Protein AF-A0A2J8A8Z9-F1 (afdb_monomer_lite)

Structure (mmCIF, N/CA/C/O backbone):
data_AF-A0A2J8A8Z9-F1
#
_entry.id   AF-A0A2J8A8Z9-F1
#
loop_
_atom_site.group_PDB
_atom_site.id
_atom_site.type_symbol
_atom_site.label_atom_id
_atom_site.label_alt_id
_atom_site.label_comp_id
_atom_site.label_asym_id
_atom_site.label_entity_id
_atom_site.label_seq_id
_atom_site.pdbx_PDB_ins_code
_atom_site.Cartn_x
_atom_site.Cartn_y
_atom_site.Cartn_z
_atom_site.occupancy
_atom_site.B_iso_or_equiv
_atom_site.auth_seq_id
_atom_site.auth_comp_id
_atom_site.auth_asym_id
_atom_site.auth_atom_id
_atom_site.pdbx_PDB_model_num
ATOM 1 N N . MET A 1 1 ? -10.771 -29.702 18.989 1.00 37.78 1 MET A N 1
ATOM 2 C CA . MET A 1 1 ? -9.762 -28.706 18.575 1.00 37.78 1 MET A CA 1
ATOM 3 C C . MET A 1 1 ? -10.521 -27.562 17.938 1.00 37.78 1 MET A C 1
ATOM 5 O O . MET A 1 1 ? -10.962 -27.708 16.809 1.00 37.78 1 MET A O 1
ATOM 9 N N . ALA A 1 2 ? -10.818 -26.519 18.713 1.00 40.19 2 ALA A N 1
ATOM 10 C CA . ALA A 1 2 ? -11.473 -25.329 18.187 1.00 40.19 2 ALA A CA 1
ATOM 11 C C . ALA A 1 2 ? -10.400 -24.488 17.495 1.00 40.19 2 ALA A C 1
ATOM 13 O O . ALA A 1 2 ? -9.443 -24.059 18.137 1.00 40.19 2 ALA A O 1
ATOM 14 N N . ASP A 1 3 ? -10.545 -24.353 16.185 1.00 39.22 3 ASP A N 1
ATOM 15 C CA . ASP A 1 3 ? -9.782 -23.442 15.347 1.00 39.22 3 ASP A CA 1
ATOM 16 C C . ASP A 1 3 ? -10.099 -22.023 15.845 1.00 39.22 3 ASP A C 1
ATOM 18 O O . ASP A 1 3 ? -11.205 -21.519 15.643 1.00 39.22 3 ASP A O 1
ATOM 22 N N . GLN A 1 4 ? -9.192 -21.419 16.620 1.00 40.88 4 GLN A N 1
ATOM 23 C CA . GLN A 1 4 ? -9.280 -19.996 16.940 1.00 40.88 4 GLN A CA 1
ATOM 24 C C . GLN A 1 4 ? -8.973 -19.256 15.642 1.00 40.88 4 GLN A C 1
ATOM 26 O O . GLN A 1 4 ? -7.823 -18.922 15.364 1.00 40.88 4 GLN A O 1
ATOM 31 N N . ALA A 1 5 ? -10.000 -19.059 14.814 1.00 42.16 5 ALA A N 1
ATOM 32 C CA . ALA A 1 5 ? -9.932 -18.132 13.703 1.00 42.16 5 ALA A CA 1
ATOM 33 C C . ALA A 1 5 ? -9.550 -16.776 14.301 1.00 42.16 5 ALA A C 1
ATOM 35 O O . ALA A 1 5 ? -10.343 -16.166 15.015 1.00 42.16 5 ALA A O 1
ATOM 36 N N . ALA A 1 6 ? -8.297 -16.370 14.098 1.00 48.97 6 ALA A N 1
ATOM 37 C CA . ALA A 1 6 ? -7.816 -15.068 14.515 1.00 48.97 6 ALA A CA 1
ATOM 38 C C . ALA A 1 6 ? -8.782 -14.021 13.949 1.00 48.97 6 ALA A C 1
ATOM 40 O O . ALA A 1 6 ? -8.924 -13.909 12.728 1.00 48.97 6 ALA A O 1
ATOM 41 N N . GLU A 1 7 ? -9.491 -13.319 14.835 1.00 53.28 7 GLU A N 1
ATOM 42 C CA . GLU A 1 7 ? -10.371 -12.216 14.458 1.00 53.28 7 GLU A CA 1
ATOM 43 C C .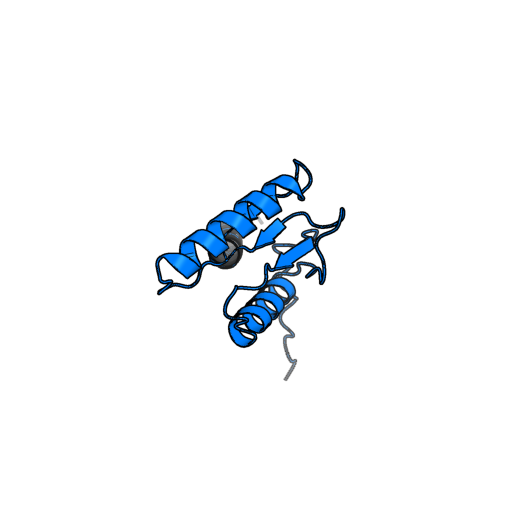 GLU A 1 7 ? -9.585 -11.275 13.528 1.00 53.28 7 GLU A C 1
ATOM 45 O O . GLU A 1 7 ? -8.427 -10.950 13.828 1.00 53.28 7 GLU A O 1
ATOM 50 N N . PRO A 1 8 ? -10.150 -10.870 12.376 1.00 57.12 8 PRO A N 1
ATOM 51 C CA . PRO A 1 8 ? -9.441 -10.022 11.433 1.00 57.12 8 PRO A CA 1
ATOM 52 C C . PRO A 1 8 ? -9.013 -8.742 12.146 1.00 57.12 8 PRO A C 1
ATOM 54 O O . PRO A 1 8 ? -9.828 -8.041 12.746 1.00 57.12 8 PRO A O 1
ATOM 57 N N . CYS A 1 9 ? -7.715 -8.457 12.100 1.00 66.00 9 CYS A N 1
ATOM 58 C CA . CYS A 1 9 ? -7.119 -7.360 12.839 1.00 66.00 9 CYS A CA 1
ATOM 59 C C . CYS A 1 9 ? -7.708 -6.041 12.322 1.00 66.00 9 CYS A C 1
ATOM 61 O O . CYS A 1 9 ? -7.368 -5.600 11.233 1.00 66.00 9 CYS A O 1
ATOM 63 N N . SER A 1 10 ? -8.624 -5.410 13.056 1.00 83.00 10 SER A N 1
ATOM 64 C CA . SER A 1 10 ? -9.419 -4.275 12.562 1.00 83.00 10 SER A CA 1
ATOM 65 C C . SER A 1 10 ? -8.719 -2.917 12.704 1.00 83.00 10 SER A C 1
ATOM 67 O O . SER A 1 10 ? -9.382 -1.885 12.806 1.00 83.00 10 SER A O 1
ATOM 69 N N . ILE A 1 11 ? -7.383 -2.906 12.737 1.00 88.06 11 ILE A N 1
ATOM 70 C CA . ILE A 1 11 ? -6.557 -1.724 13.040 1.00 88.06 11 ILE A CA 1
ATOM 71 C C . ILE A 1 11 ? -6.831 -0.590 12.052 1.00 88.06 11 ILE A C 1
ATOM 73 O O . ILE A 1 11 ? -6.908 0.573 12.439 1.00 88.06 11 ILE A O 1
ATOM 77 N N . LEU A 1 12 ? -6.979 -0.932 10.773 1.00 91.31 12 LEU A N 1
ATOM 78 C CA . LEU A 1 12 ? -7.207 0.019 9.688 1.00 91.31 12 LEU A CA 1
ATOM 79 C C . LEU A 1 12 ? -8.656 -0.018 9.188 1.00 91.31 12 LEU A C 1
ATOM 81 O O . LEU A 1 12 ? -8.929 0.330 8.035 1.00 91.31 12 LEU A O 1
ATOM 85 N N . SER A 1 13 ? -9.594 -0.426 10.048 1.00 90.25 13 SER A N 1
ATOM 86 C CA . SER A 1 13 ? -11.023 -0.369 9.743 1.00 90.25 13 SER A CA 1
ATOM 87 C C . SER A 1 13 ? -11.431 1.054 9.341 1.00 90.25 13 SER A C 1
ATOM 89 O O . SER A 1 13 ? -11.030 2.036 9.965 1.00 90.25 13 SER A O 1
ATOM 91 N N . GLY A 1 14 ? -12.187 1.178 8.249 1.00 90.06 14 GLY A N 1
ATOM 92 C CA . GLY A 1 14 ? -12.581 2.468 7.669 1.00 90.06 14 GLY A CA 1
ATOM 93 C C . GLY A 1 14 ? -11.556 3.096 6.715 1.00 90.06 14 GLY A C 1
ATOM 94 O O . GLY A 1 14 ? -11.879 4.071 6.038 1.00 90.06 14 GLY A O 1
ATOM 95 N N . CYS A 1 15 ? -10.351 2.532 6.580 1.00 94.19 15 CYS A N 1
ATOM 96 C CA . CYS A 1 15 ? -9.406 2.970 5.555 1.00 94.19 15 CYS A CA 1
ATOM 97 C C . CYS A 1 15 ? -9.731 2.336 4.197 1.00 94.19 15 CYS A C 1
ATOM 99 O O . CYS A 1 15 ? -9.894 1.120 4.082 1.00 94.19 15 CYS A O 1
ATOM 101 N N . CYS A 1 16 ? -9.751 3.157 3.148 1.00 95.88 16 CYS A N 1
ATOM 102 C CA . CYS A 1 16 ? -9.813 2.705 1.764 1.00 95.88 16 CYS A CA 1
ATOM 103 C C . CYS A 1 16 ? -8.468 3.018 1.107 1.00 95.88 16 CYS A C 1
ATOM 105 O O . CYS A 1 16 ? -8.085 4.183 0.977 1.00 95.88 16 CYS A O 1
ATOM 107 N N . ILE A 1 17 ? -7.720 1.976 0.759 1.00 97.00 17 ILE A N 1
ATOM 108 C CA . ILE A 1 17 ? -6.303 2.087 0.418 1.00 97.00 17 ILE A CA 1
ATOM 109 C C . ILE A 1 17 ? -6.100 1.736 -1.046 1.00 97.00 17 ILE A C 1
ATOM 111 O O . ILE A 1 17 ? -6.332 0.603 -1.460 1.00 97.00 17 ILE A O 1
ATOM 115 N N . PHE A 1 18 ? -5.615 2.694 -1.825 1.00 96.38 18 PHE A N 1
ATOM 116 C CA . PHE A 1 18 ? -5.140 2.439 -3.178 1.00 96.38 18 PHE A CA 1
ATOM 117 C C . PHE A 1 18 ? -3.643 2.121 -3.143 1.00 96.38 18 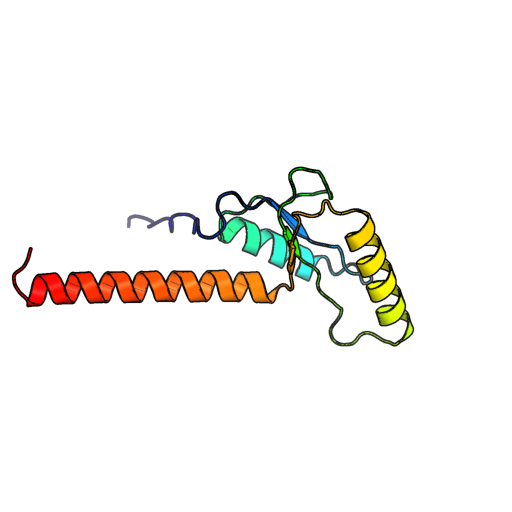PHE A C 1
ATOM 119 O O . PHE A 1 18 ? -2.858 2.862 -2.553 1.00 96.38 18 PHE A O 1
ATOM 126 N N . ILE A 1 19 ? -3.230 1.021 -3.768 1.00 95.75 19 ILE A N 1
ATOM 127 C CA . ILE A 1 19 ? -1.815 0.656 -3.884 1.00 95.75 19 ILE A CA 1
ATOM 128 C C . ILE A 1 19 ? -1.356 1.084 -5.270 1.00 95.75 19 ILE A C 1
ATOM 130 O O . ILE A 1 19 ? -1.872 0.608 -6.279 1.00 95.75 19 ILE A O 1
ATOM 134 N N . TRP A 1 20 ? -0.407 2.015 -5.322 1.00 93.44 20 TRP A N 1
ATOM 135 C CA . TRP A 1 20 ? 0.143 2.466 -6.589 1.00 93.44 20 TRP A CA 1
ATOM 136 C C . TRP A 1 20 ? 0.975 1.349 -7.229 1.00 93.44 20 TRP A C 1
ATOM 138 O O . TRP A 1 20 ? 1.812 0.717 -6.578 1.00 93.44 20 TRP A O 1
ATOM 148 N N . GLN A 1 21 ? 0.736 1.100 -8.515 1.00 90.88 21 GLN A N 1
ATOM 149 C CA . GLN A 1 21 ? 1.467 0.091 -9.267 1.00 90.88 21 GLN A CA 1
ATOM 150 C C . GLN A 1 21 ? 2.837 0.633 -9.676 1.00 90.88 21 GLN A C 1
ATOM 152 O O . GLN A 1 21 ? 2.925 1.635 -10.380 1.00 90.88 21 GLN A O 1
ATOM 157 N N . ARG A 1 22 ? 3.895 -0.067 -9.261 1.00 87.81 22 ARG A N 1
ATOM 158 C CA . ARG A 1 22 ? 5.277 0.264 -9.616 1.00 87.81 22 ARG A CA 1
ATOM 159 C C . ARG A 1 22 ? 5.533 0.195 -11.118 1.00 87.81 22 ARG A C 1
ATOM 161 O O . ARG A 1 22 ? 4.939 -0.627 -11.812 1.00 87.81 22 ARG A O 1
ATOM 168 N N . ILE A 1 23 ? 6.490 1.002 -11.584 1.00 86.44 23 ILE A N 1
ATOM 169 C CA . ILE A 1 23 ? 6.927 1.061 -12.992 1.00 86.44 23 ILE A CA 1
ATOM 170 C C . ILE A 1 23 ? 7.496 -0.263 -13.523 1.00 86.44 23 ILE A C 1
ATOM 172 O O . ILE A 1 23 ? 7.496 -0.496 -14.724 1.00 86.44 23 ILE A O 1
ATOM 176 N N . ASP A 1 24 ? 7.995 -1.129 -12.640 1.00 86.44 24 ASP A N 1
ATOM 177 C CA . ASP A 1 24 ? 8.494 -2.462 -12.984 1.00 86.44 24 ASP A CA 1
ATOM 178 C C . ASP A 1 24 ? 7.400 -3.535 -12.925 1.00 86.44 24 ASP A C 1
ATOM 180 O O . ASP A 1 24 ? 7.677 -4.710 -13.154 1.00 86.44 24 ASP A O 1
ATOM 184 N N . HIS A 1 25 ? 6.157 -3.134 -12.639 1.00 86.62 25 HIS A N 1
ATOM 185 C CA . HIS A 1 25 ? 4.983 -3.998 -12.577 1.00 86.62 25 HIS A CA 1
ATOM 186 C C . HIS A 1 25 ? 5.168 -5.230 -11.679 1.00 86.62 25 HIS A C 1
ATOM 188 O O . HIS A 1 25 ? 4.625 -6.295 -11.973 1.00 86.62 25 HIS A O 1
ATOM 194 N N . ASP A 1 26 ? 5.897 -5.080 -10.568 1.00 89.12 26 ASP A N 1
ATOM 195 C CA . ASP A 1 26 ? 6.109 -6.134 -9.573 1.00 89.12 26 ASP A CA 1
ATOM 196 C C . ASP A 1 26 ? 4.774 -6.589 -8.945 1.00 89.12 26 ASP A C 1
ATOM 198 O O . ASP A 1 26 ? 4.291 -6.059 -7.936 1.00 89.12 26 ASP A O 1
ATOM 202 N N . ALA A 1 27 ? 4.150 -7.578 -9.587 1.00 89.12 27 ALA A N 1
ATOM 203 C CA . ALA A 1 27 ? 2.847 -8.110 -9.212 1.00 89.12 27 ALA A CA 1
ATOM 204 C C . ALA A 1 27 ? 2.892 -8.844 -7.867 1.00 89.12 27 ALA A C 1
ATOM 206 O O . ALA A 1 27 ? 1.893 -8.862 -7.145 1.00 89.12 27 ALA A O 1
ATOM 207 N N . TYR A 1 28 ? 4.046 -9.416 -7.511 1.00 90.94 28 TYR A N 1
ATOM 208 C CA . TYR A 1 28 ? 4.223 -10.110 -6.243 1.00 90.94 28 TYR A CA 1
ATOM 209 C C . TYR A 1 28 ? 4.195 -9.119 -5.080 1.00 90.94 28 TYR A C 1
ATOM 211 O O . TYR A 1 28 ? 3.396 -9.287 -4.156 1.00 90.94 28 TYR A O 1
ATOM 219 N N . ALA A 1 29 ? 4.982 -8.040 -5.157 1.00 90.00 29 ALA A N 1
ATOM 220 C CA . ALA A 1 29 ? 4.956 -6.982 -4.148 1.00 90.00 29 ALA A CA 1
ATOM 221 C C . ALA A 1 29 ? 3.562 -6.349 -4.032 1.00 90.00 29 ALA A C 1
ATOM 223 O O . ALA A 1 29 ? 3.056 -6.160 -2.925 1.00 90.00 29 ALA A O 1
ATOM 224 N N . HIS A 1 30 ? 2.902 -6.088 -5.164 1.00 93.25 30 HIS A N 1
ATOM 225 C CA . HIS A 1 30 ? 1.543 -5.551 -5.167 1.00 93.25 30 HIS A CA 1
ATOM 226 C C . HIS A 1 30 ? 0.549 -6.498 -4.474 1.00 93.25 30 HIS A C 1
ATOM 228 O O . HIS A 1 30 ? -0.204 -6.075 -3.597 1.00 93.25 30 HIS A O 1
ATOM 234 N N . SER A 1 31 ? 0.559 -7.790 -4.819 1.00 93.88 31 SER A N 1
ATOM 235 C CA . SER A 1 31 ? -0.320 -8.792 -4.204 1.00 93.88 31 SER A CA 1
ATOM 236 C C . SER A 1 31 ? -0.062 -8.945 -2.703 1.00 93.88 31 SER A C 1
ATOM 238 O O . SER A 1 31 ? -1.011 -9.035 -1.923 1.00 93.88 31 SER A O 1
ATOM 240 N N . ALA A 1 32 ? 1.205 -8.926 -2.279 1.00 94.12 32 ALA A N 1
ATOM 241 C CA . ALA A 1 32 ? 1.579 -8.989 -0.869 1.00 94.12 32 ALA A CA 1
ATOM 242 C C . ALA A 1 32 ? 1.043 -7.781 -0.082 1.00 94.12 32 ALA A C 1
ATOM 244 O O . ALA A 1 32 ? 0.493 -7.945 1.007 1.00 94.12 32 ALA A O 1
ATOM 245 N N . LEU A 1 33 ? 1.125 -6.574 -0.652 1.00 95.06 33 LEU A N 1
ATOM 246 C CA . LEU A 1 33 ? 0.557 -5.370 -0.040 1.00 95.06 33 LEU A CA 1
ATOM 247 C C . LEU A 1 33 ? -0.970 -5.428 0.033 1.00 95.06 33 LEU A C 1
ATOM 249 O O . LEU A 1 33 ? -1.532 -5.096 1.073 1.00 95.06 33 LEU A O 1
ATOM 253 N N . VAL A 1 34 ? -1.647 -5.896 -1.021 1.00 95.62 34 VAL A N 1
ATOM 254 C CA . VAL A 1 34 ? -3.110 -6.086 -1.007 1.00 95.62 34 VAL A CA 1
ATOM 255 C C . VAL A 1 34 ? -3.515 -7.059 0.101 1.00 95.62 34 VAL A C 1
ATOM 257 O O . VAL A 1 34 ? -4.467 -6.789 0.834 1.00 95.62 34 VAL A O 1
ATOM 260 N N . ALA A 1 35 ? -2.800 -8.179 0.238 1.00 94.75 35 ALA A N 1
ATOM 261 C CA . ALA A 1 35 ? -3.056 -9.154 1.291 1.00 94.75 35 ALA A CA 1
ATOM 262 C C . ALA A 1 35 ? -2.854 -8.540 2.684 1.00 94.75 35 ALA A C 1
ATOM 264 O O . ALA A 1 35 ? -3.726 -8.688 3.539 1.00 94.75 35 ALA A O 1
ATOM 265 N N . LYS A 1 36 ? -1.770 -7.779 2.890 1.00 94.44 36 LYS A N 1
ATOM 266 C CA . LYS A 1 36 ? -1.498 -7.105 4.167 1.00 94.44 36 LYS A CA 1
ATOM 267 C C . LYS A 1 36 ? -2.560 -6.058 4.518 1.00 94.44 36 LYS A C 1
ATOM 269 O O . LYS A 1 36 ? -3.030 -6.026 5.647 1.00 94.44 36 LYS A O 1
ATOM 274 N N . VAL A 1 37 ? -2.993 -5.247 3.552 1.00 94.88 37 VAL A N 1
ATOM 275 C CA . VAL A 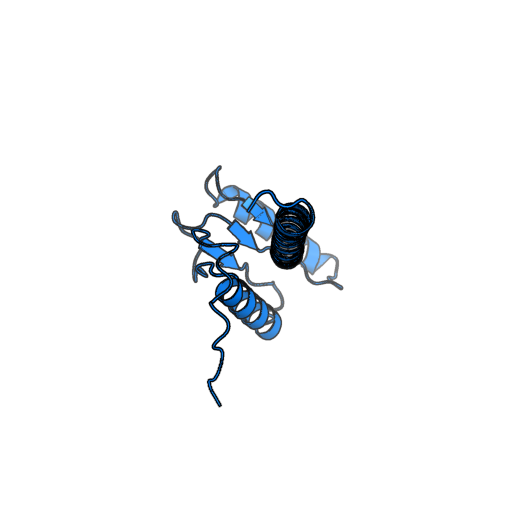1 37 ? -4.087 -4.271 3.729 1.00 94.88 37 VAL A CA 1
ATOM 276 C C . VAL A 1 37 ? -5.371 -4.960 4.195 1.00 94.88 37 VAL A C 1
ATOM 278 O O . VAL A 1 37 ? -5.993 -4.503 5.152 1.00 94.88 37 VAL A O 1
ATOM 281 N N . LYS A 1 38 ? -5.744 -6.081 3.561 1.00 94.62 38 LYS A N 1
ATOM 282 C CA . LYS A 1 38 ? -6.927 -6.862 3.957 1.00 94.62 38 LYS A CA 1
ATOM 283 C C . LYS A 1 38 ? -6.774 -7.478 5.347 1.00 94.62 38 LYS A C 1
ATOM 285 O O . LYS A 1 38 ? -7.727 -7.454 6.116 1.00 94.62 38 LYS A O 1
ATOM 290 N N . ALA A 1 39 ? -5.594 -8.009 5.669 1.00 92.38 39 ALA A N 1
ATOM 291 C CA . ALA A 1 39 ? -5.310 -8.603 6.976 1.00 92.38 39 ALA A CA 1
ATOM 292 C C . ALA A 1 39 ? -5.422 -7.58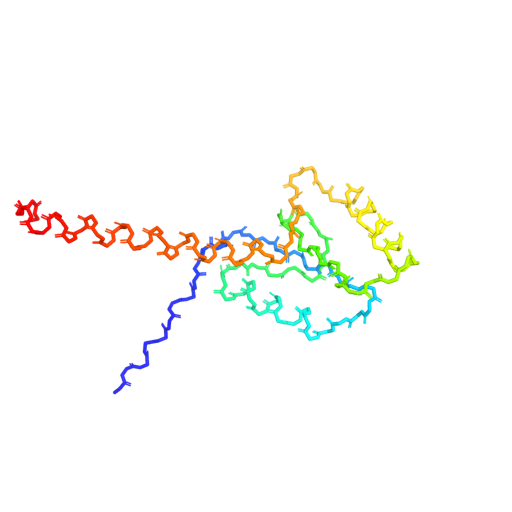3 8.124 1.00 92.38 39 ALA A C 1
ATOM 294 O O . ALA A 1 39 ? -5.852 -7.939 9.216 1.00 92.38 39 ALA A O 1
ATOM 295 N N . LEU A 1 40 ? -5.096 -6.314 7.851 1.00 92.69 40 LEU A N 1
ATOM 296 C CA . LEU A 1 40 ? -5.242 -5.183 8.775 1.00 92.69 40 LEU A CA 1
ATOM 297 C C . LEU A 1 40 ? -6.645 -4.541 8.751 1.00 92.69 40 LEU A C 1
ATOM 299 O O . LEU A 1 40 ? -6.843 -3.464 9.320 1.00 92.69 40 LEU A O 1
ATOM 303 N N . GLY A 1 41 ? -7.619 -5.171 8.085 1.00 93.50 41 GLY A N 1
ATOM 304 C CA . GLY A 1 41 ? -9.024 -4.759 8.111 1.00 93.50 41 GLY A CA 1
ATOM 305 C C . GLY A 1 41 ? -9.376 -3.571 7.210 1.00 93.50 41 GLY A C 1
ATOM 306 O O . GLY A 1 41 ? -10.498 -3.071 7.274 1.00 93.50 41 GLY A O 1
ATOM 307 N N . ALA A 1 42 ? -8.454 -3.115 6.358 1.00 95.44 42 ALA A N 1
ATOM 308 C CA . ALA A 1 42 ? -8.708 -2.040 5.401 1.00 95.44 42 ALA A CA 1
ATOM 309 C C . ALA A 1 42 ? -9.299 -2.556 4.075 1.00 95.44 42 ALA A C 1
ATOM 311 O O . ALA A 1 42 ? -9.110 -3.708 3.674 1.00 95.44 42 ALA A O 1
ATOM 312 N N . LYS A 1 43 ? -9.983 -1.666 3.343 1.00 96.06 43 LYS A N 1
ATOM 313 C CA . LYS A 1 43 ? -10.558 -1.938 2.015 1.00 96.06 43 LYS A CA 1
ATOM 314 C C . LYS A 1 43 ? -9.542 -1.579 0.921 1.00 96.06 43 LYS A C 1
ATOM 316 O O . LYS A 1 43 ? -9.281 -0.394 0.720 1.00 96.06 43 LYS A O 1
ATOM 321 N N . PRO A 1 44 ? -8.979 -2.542 0.167 1.00 96.31 44 PRO A N 1
ATOM 322 C CA . PRO A 1 44 ? -8.139 -2.212 -0.976 1.00 96.31 44 PRO A CA 1
ATOM 323 C C . PRO A 1 44 ? -8.989 -1.665 -2.130 1.00 96.31 44 PRO A C 1
ATOM 325 O O . PRO A 1 44 ? -9.987 -2.269 -2.530 1.00 96.31 44 PRO A O 1
ATOM 328 N N . ALA A 1 45 ? -8.574 -0.536 -2.693 1.00 95.69 45 ALA A N 1
ATOM 329 C CA . ALA A 1 45 ? -9.180 0.070 -3.866 1.00 95.69 45 ALA A CA 1
ATOM 330 C C . ALA A 1 45 ? -8.447 -0.379 -5.135 1.00 95.69 45 ALA A C 1
ATOM 332 O O . ALA A 1 45 ? -7.226 -0.275 -5.230 1.00 95.69 45 ALA A O 1
ATOM 333 N N . ALA A 1 46 ? -9.196 -0.827 -6.144 1.00 92.62 46 ALA A N 1
ATOM 334 C CA . ALA A 1 46 ? -8.628 -1.198 -7.444 1.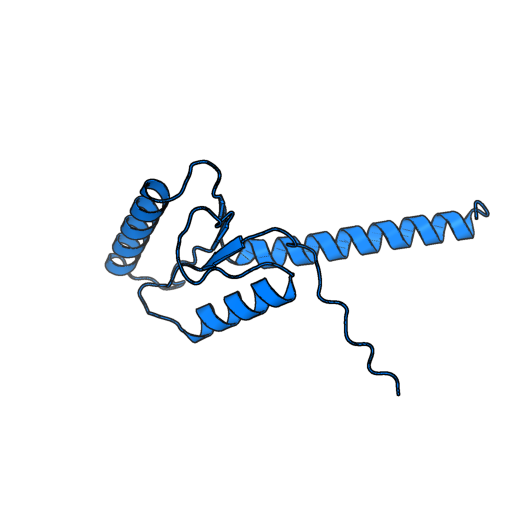00 92.62 46 ALA A CA 1
ATOM 335 C C . ALA A 1 46 ? -8.233 0.021 -8.298 1.00 92.62 46 ALA A C 1
ATOM 337 O O . ALA A 1 46 ? -7.480 -0.109 -9.259 1.00 92.62 46 ALA A O 1
ATOM 338 N N . ARG A 1 47 ? -8.796 1.198 -7.998 1.00 92.56 47 ARG A N 1
ATOM 339 C CA . ARG A 1 47 ? -8.614 2.440 -8.758 1.00 92.56 47 ARG A CA 1
ATOM 340 C C . ARG A 1 47 ? -8.591 3.625 -7.805 1.00 92.56 47 ARG A C 1
ATOM 342 O O . ARG A 1 47 ? -9.271 3.600 -6.778 1.00 92.56 47 ARG A O 1
ATOM 349 N N . LEU A 1 48 ? -7.869 4.676 -8.184 1.00 91.12 48 LEU A N 1
ATOM 350 C CA . LEU A 1 48 ? -7.917 5.938 -7.460 1.00 91.12 48 LEU A CA 1
ATOM 351 C C . LEU A 1 48 ? -9.307 6.571 -7.631 1.00 91.12 48 LEU A C 1
ATOM 353 O O . LEU A 1 48 ? -9.752 6.805 -8.754 1.00 91.12 48 LEU A O 1
ATOM 357 N N . SER A 1 49 ? -10.009 6.790 -6.523 1.00 90.94 49 SER A N 1
ATOM 358 C CA . SER A 1 49 ? -11.378 7.314 -6.489 1.00 90.94 49 SER A CA 1
ATOM 359 C C . SER A 1 49 ? -11.592 8.162 -5.236 1.00 90.94 49 SER A C 1
ATOM 361 O O . SER A 1 49 ? -10.742 8.175 -4.350 1.00 90.94 49 SER A O 1
ATOM 363 N N . LYS A 1 50 ? -12.743 8.835 -5.140 1.00 89.62 50 LYS A N 1
ATOM 364 C CA . LYS A 1 50 ? -13.099 9.691 -3.995 1.00 89.62 50 LYS A CA 1
ATOM 365 C C . LYS A 1 50 ? -13.224 8.943 -2.666 1.00 89.62 50 LYS A C 1
ATOM 367 O O . LYS A 1 50 ? -13.185 9.570 -1.620 1.00 89.62 50 LYS A O 1
ATOM 372 N N . GLU A 1 51 ? -13.396 7.622 -2.702 1.00 91.75 51 GLU A N 1
ATOM 373 C CA . GLU A 1 51 ? -13.438 6.806 -1.485 1.00 91.75 51 GLU A CA 1
ATOM 374 C C . GLU A 1 51 ? -12.047 6.570 -0.895 1.00 91.75 51 GLU A C 1
ATOM 376 O O . GLU A 1 51 ? -11.955 6.164 0.257 1.00 91.75 51 GLU A O 1
ATOM 381 N N . VAL A 1 52 ? -10.974 6.761 -1.673 1.00 95.31 52 VAL A N 1
ATOM 382 C CA . VAL A 1 52 ? -9.605 6.451 -1.248 1.00 95.31 52 VAL A CA 1
ATOM 383 C C . VAL A 1 52 ? -9.167 7.442 -0.181 1.00 95.31 52 VAL A C 1
ATOM 385 O O . VAL A 1 52 ? -9.118 8.637 -0.432 1.00 95.31 52 VAL A O 1
ATOM 388 N N . THR A 1 53 ? -8.785 6.935 0.988 1.00 95.56 53 THR A N 1
ATOM 389 C CA . THR A 1 53 ? -8.257 7.750 2.089 1.00 95.56 53 THR A CA 1
ATOM 390 C C . THR A 1 53 ? -6.735 7.732 2.134 1.00 95.56 53 THR A C 1
ATOM 392 O O . THR A 1 53 ? -6.120 8.719 2.530 1.00 95.56 53 THR A O 1
ATOM 395 N N . HIS A 1 54 ? -6.115 6.631 1.697 1.00 96.25 54 HIS A N 1
ATOM 396 C CA . HIS A 1 54 ? -4.662 6.484 1.677 1.00 96.25 54 HIS A CA 1
ATOM 397 C C . HIS A 1 54 ? -4.175 5.915 0.349 1.00 96.25 54 HIS A C 1
ATOM 399 O O . HIS A 1 54 ? -4.798 5.031 -0.242 1.00 96.25 54 HIS A O 1
ATOM 405 N N . VAL A 1 55 ? -3.009 6.379 -0.086 1.00 96.25 55 VAL A N 1
ATOM 406 C CA . VAL A 1 55 ? -2.287 5.818 -1.224 1.00 96.25 55 VAL A CA 1
ATOM 407 C C . VAL A 1 55 ? -0.962 5.255 -0.745 1.00 96.25 55 VAL A C 1
ATOM 409 O O . VAL A 1 55 ? -0.131 5.992 -0.222 1.00 96.25 55 VAL A O 1
ATOM 412 N N . ILE A 1 56 ? -0.735 3.963 -0.966 1.00 95.94 56 ILE A N 1
ATOM 413 C CA . ILE A 1 56 ? 0.574 3.355 -0.734 1.00 95.94 56 ILE A CA 1
ATOM 414 C C . ILE A 1 56 ? 1.424 3.557 -1.982 1.00 95.94 56 ILE A C 1
ATOM 416 O O . ILE A 1 56 ? 1.114 3.020 -3.046 1.00 95.94 56 ILE A O 1
ATOM 420 N N . PHE A 1 57 ? 2.512 4.306 -1.835 1.00 94.50 57 PHE A N 1
ATOM 421 C CA . PHE A 1 57 ? 3.508 4.529 -2.872 1.00 94.50 57 PHE A CA 1
ATOM 422 C C . PHE A 1 57 ? 4.829 3.865 -2.474 1.00 94.50 57 PHE A C 1
ATOM 424 O O . PHE A 1 57 ? 5.427 4.185 -1.444 1.00 94.50 57 PHE A O 1
ATOM 431 N N . GLN A 1 58 ? 5.299 2.934 -3.301 1.00 91.44 58 GLN A N 1
ATOM 432 C CA . GLN A 1 58 ? 6.559 2.226 -3.098 1.00 91.44 58 GLN A CA 1
ATOM 433 C C . GLN A 1 58 ? 7.485 2.489 -4.278 1.00 91.44 58 GLN A C 1
ATOM 435 O O . GLN A 1 58 ? 7.150 2.149 -5.406 1.00 91.44 58 GLN A O 1
ATOM 440 N N . ARG A 1 59 ? 8.673 3.035 -4.013 1.00 89.88 59 ARG A N 1
ATOM 441 C CA . ARG A 1 59 ? 9.737 3.125 -5.020 1.00 89.88 59 ARG A CA 1
ATOM 442 C C . ARG A 1 59 ? 10.445 1.790 -5.183 1.00 89.88 59 ARG A C 1
ATOM 444 O O . ARG A 1 59 ? 10.586 1.032 -4.218 1.00 89.88 59 ARG A O 1
ATOM 451 N N . LYS A 1 60 ? 10.984 1.542 -6.371 1.00 89.12 60 LYS A N 1
ATOM 452 C CA . LYS A 1 60 ? 11.935 0.454 -6.594 1.00 89.12 60 LYS A CA 1
ATOM 453 C C . LYS A 1 60 ? 13.242 0.741 -5.839 1.00 89.12 60 LYS A C 1
ATOM 455 O O . LYS A 1 60 ? 13.854 1.796 -6.012 1.00 89.12 60 LYS A O 1
ATOM 460 N N . LEU A 1 61 ? 13.681 -0.217 -5.015 1.00 85.12 61 LEU A N 1
ATOM 461 C CA . LEU A 1 61 ? 14.868 -0.116 -4.144 1.00 85.12 61 LEU A CA 1
ATOM 462 C C . LEU A 1 61 ? 16.157 0.210 -4.915 1.00 85.12 61 LEU A C 1
ATOM 464 O O . LEU A 1 61 ? 16.933 1.067 -4.501 1.00 85.12 61 LEU A O 1
ATOM 468 N N . GLN A 1 62 ? 16.367 -0.451 -6.052 1.00 88.38 62 GLN A N 1
ATOM 469 C CA . GLN A 1 62 ? 17.526 -0.252 -6.927 1.00 88.38 62 GLN A CA 1
ATOM 470 C C . GLN A 1 62 ? 17.090 0.348 -8.264 1.00 88.38 62 GLN A C 1
ATOM 472 O O . GLN A 1 62 ? 17.299 -0.225 -9.331 1.00 88.38 62 GLN A O 1
ATOM 477 N N . SER A 1 63 ? 16.416 1.493 -8.191 1.00 89.38 63 SER A N 1
ATOM 478 C CA . SER A 1 63 ? 16.005 2.260 -9.363 1.00 89.38 63 SER A CA 1
ATOM 479 C C . SER A 1 63 ? 17.186 2.994 -10.001 1.00 89.38 63 SER A C 1
ATOM 481 O O . SER A 1 63 ? 17.974 3.653 -9.311 1.00 89.38 63 SER A O 1
ATOM 483 N N . ASN A 1 64 ? 17.289 2.914 -11.328 1.00 93.12 64 ASN A N 1
ATOM 484 C CA . ASN A 1 64 ? 18.213 3.746 -12.099 1.00 93.12 64 ASN A CA 1
ATOM 485 C C . ASN A 1 64 ? 17.702 5.204 -12.204 1.00 93.12 64 ASN A C 1
ATOM 487 O O . ASN A 1 64 ? 16.591 5.530 -11.784 1.00 93.12 64 ASN A O 1
ATOM 491 N N . LEU A 1 65 ? 18.512 6.116 -12.754 1.00 93.25 65 LEU A N 1
ATOM 492 C CA . LEU A 1 65 ? 18.151 7.541 -12.842 1.00 93.25 65 LEU A CA 1
ATOM 493 C C . LEU A 1 65 ? 16.884 7.810 -13.669 1.00 93.25 65 LEU A C 1
ATOM 495 O O . LEU A 1 65 ? 16.120 8.713 -13.332 1.00 93.25 65 LEU A O 1
ATOM 499 N N . GLN A 1 66 ? 16.665 7.060 -14.750 1.00 92.69 66 GLN A N 1
ATOM 500 C CA . GLN A 1 66 ? 15.486 7.217 -15.603 1.00 92.69 66 GLN A CA 1
ATOM 501 C C . GLN A 1 66 ? 14.226 6.728 -14.882 1.00 92.69 66 GLN A C 1
ATOM 503 O O . GLN A 1 66 ? 13.214 7.423 -14.870 1.00 92.69 66 GLN A O 1
ATOM 508 N N . GLU A 1 67 ? 14.326 5.579 -14.218 1.00 92.00 67 GLU A N 1
ATOM 509 C CA . GLU A 1 67 ? 13.280 4.994 -13.382 1.00 92.00 67 GLU A CA 1
ATOM 510 C C . GLU A 1 67 ? 12.871 5.942 -12.248 1.00 92.00 67 GLU A C 1
ATOM 512 O O . GLU A 1 67 ? 11.689 6.225 -12.083 1.00 92.00 67 GLU A O 1
ATOM 517 N N . ARG A 1 68 ? 13.836 6.533 -11.532 1.00 91.75 68 ARG A N 1
ATOM 518 C CA . ARG A 1 68 ? 13.547 7.517 -10.472 1.00 91.75 68 ARG A CA 1
ATOM 519 C C . ARG A 1 68 ? 12.810 8.744 -10.994 1.00 91.75 68 ARG A C 1
ATOM 521 O O . ARG A 1 68 ? 11.870 9.205 -10.359 1.00 91.75 68 ARG A O 1
ATOM 528 N N . LYS A 1 69 ? 13.216 9.269 -12.155 1.00 93.06 69 LYS A N 1
ATOM 529 C CA . LYS A 1 69 ? 12.539 10.418 -12.778 1.00 93.06 69 LYS A CA 1
ATOM 530 C C . LYS A 1 69 ? 11.103 10.082 -13.183 1.00 93.06 69 LYS A C 1
ATOM 532 O O . LYS A 1 69 ? 10.230 10.939 -13.043 1.00 93.06 69 LYS A O 1
ATOM 537 N N . ALA A 1 70 ? 10.862 8.868 -13.679 1.00 91.19 70 ALA A N 1
ATOM 538 C CA . ALA A 1 70 ? 9.518 8.388 -13.981 1.00 91.19 70 ALA A CA 1
ATOM 539 C C . ALA A 1 70 ? 8.669 8.290 -12.701 1.00 91.19 70 ALA A C 1
ATOM 541 O O . ALA A 1 70 ? 7.619 8.922 -12.631 1.00 91.19 70 ALA A O 1
ATOM 542 N N . GLU A 1 71 ? 9.180 7.642 -11.649 1.00 92.12 71 GLU A N 1
ATOM 543 C CA . GLU A 1 71 ? 8.514 7.556 -10.339 1.00 92.12 71 GLU A CA 1
ATOM 544 C C . GLU A 1 71 ? 8.210 8.944 -9.739 1.00 92.12 71 GLU A C 1
ATOM 546 O O . GLU A 1 71 ? 7.122 9.167 -9.217 1.00 92.12 71 GLU A O 1
ATOM 551 N N . ASP A 1 72 ? 9.135 9.906 -9.837 1.00 91.69 72 ASP A N 1
ATOM 552 C CA . ASP A 1 72 ? 8.930 11.286 -9.364 1.00 91.69 72 ASP A CA 1
ATOM 553 C C . ASP A 1 72 ? 7.860 12.035 -10.174 1.00 91.69 72 ASP A C 1
ATOM 555 O O . ASP A 1 72 ? 7.190 12.944 -9.672 1.00 91.69 72 ASP A O 1
ATOM 559 N N . THR A 1 73 ? 7.726 11.699 -11.455 1.00 92.44 73 THR A N 1
ATOM 560 C CA . THR A 1 73 ? 6.705 12.271 -12.339 1.00 92.44 73 THR A CA 1
ATOM 561 C C . THR A 1 73 ? 5.338 11.694 -11.997 1.00 92.44 73 THR A C 1
ATOM 563 O O . THR A 1 73 ? 4.380 12.453 -11.835 1.00 92.44 73 THR A O 1
ATOM 566 N N . ASP A 1 74 ? 5.264 10.383 -11.780 1.00 90.44 74 ASP A N 1
ATOM 567 C CA . ASP A 1 74 ? 4.048 9.697 -11.354 1.00 90.44 74 ASP A CA 1
ATOM 568 C C . ASP A 1 74 ? 3.595 10.162 -9.973 1.00 90.44 74 ASP A C 1
ATOM 570 O O . ASP A 1 74 ? 2.415 10.455 -9.787 1.00 90.44 74 ASP A O 1
ATOM 574 N N . LEU A 1 75 ? 4.523 10.331 -9.027 1.00 90.38 75 LEU A N 1
ATOM 575 C CA . LEU A 1 75 ? 4.220 10.842 -7.694 1.00 90.38 75 LEU A CA 1
ATOM 576 C C . LEU A 1 75 ?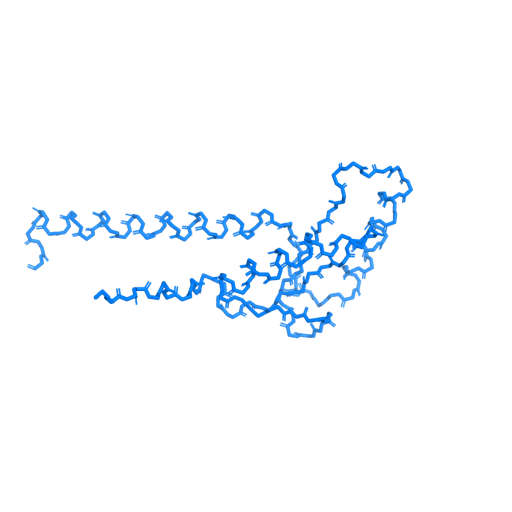 3.650 12.266 -7.750 1.00 90.38 75 LEU A C 1
ATOM 578 O O . LEU A 1 75 ? 2.638 12.552 -7.113 1.00 90.38 75 LEU A O 1
ATOM 582 N N . ARG A 1 76 ? 4.242 13.154 -8.561 1.00 90.88 76 ARG A N 1
ATOM 583 C CA . ARG A 1 76 ? 3.691 14.502 -8.790 1.00 90.88 76 ARG A CA 1
ATOM 584 C C . ARG A 1 76 ? 2.314 14.456 -9.443 1.00 90.88 76 ARG A C 1
ATOM 586 O O . ARG A 1 76 ? 1.426 15.197 -9.032 1.00 90.88 76 ARG A O 1
ATOM 593 N N . SER A 1 77 ? 2.119 13.574 -10.423 1.00 89.31 77 SER A N 1
ATOM 594 C CA . SER A 1 77 ? 0.809 13.359 -11.044 1.00 89.31 77 SER A CA 1
ATOM 595 C C . SER A 1 77 ? -0.222 12.877 -10.024 1.00 89.31 77 SER A C 1
ATOM 597 O O . SER A 1 77 ? -1.373 13.302 -10.069 1.00 89.31 77 SER A O 1
ATOM 599 N N . LEU A 1 78 ? 0.192 12.025 -9.085 1.00 88.50 78 LEU A N 1
ATOM 600 C CA . LEU A 1 78 ? -0.661 11.496 -8.034 1.00 88.50 78 LEU A CA 1
ATOM 601 C C . LEU A 1 78 ? -1.129 12.610 -7.095 1.00 88.50 78 LEU A C 1
ATOM 603 O O . LEU A 1 78 ? -2.331 12.748 -6.897 1.00 88.50 78 LEU A O 1
ATOM 607 N N . TYR A 1 79 ? -0.224 13.474 -6.628 1.00 87.00 79 TYR A N 1
ATOM 608 C CA . TYR A 1 79 ? -0.592 14.655 -5.835 1.00 87.00 79 TYR A CA 1
ATOM 609 C C . TYR A 1 79 ? -1.506 15.638 -6.578 1.00 87.00 79 TYR A C 1
ATOM 611 O O . TYR A 1 79 ? -2.299 16.320 -5.941 1.00 87.00 79 TYR A O 1
ATOM 619 N N . GLY A 1 80 ? -1.438 15.700 -7.911 1.00 85.88 80 GLY A N 1
ATOM 620 C CA . GLY A 1 80 ? -2.368 16.501 -8.714 1.00 85.88 80 GLY A CA 1
ATOM 621 C C . GLY A 1 80 ? -3.748 15.863 -8.931 1.00 85.88 80 GLY A C 1
ATOM 622 O O . GLY A 1 80 ? -4.669 16.555 -9.355 1.00 85.88 80 GLY A O 1
ATOM 623 N N . LYS A 1 81 ? -3.895 14.553 -8.692 1.00 84.12 81 LYS A N 1
ATOM 624 C CA . LYS A 1 81 ? -5.134 13.784 -8.926 1.00 84.12 81 LYS A CA 1
ATOM 625 C C . LYS A 1 81 ? -5.875 13.422 -7.646 1.00 84.12 81 LYS A C 1
ATOM 627 O O . LYS A 1 81 ? -7.071 13.150 -7.700 1.00 84.12 81 LYS A O 1
ATOM 632 N N . VAL A 1 82 ? -5.157 13.322 -6.533 1.00 85.62 82 VAL A N 1
ATOM 633 C CA . VAL A 1 82 ? -5.741 12.992 -5.236 1.00 85.62 82 VAL A CA 1
ATOM 634 C C . VAL A 1 82 ? -6.437 14.200 -4.625 1.00 85.62 82 VAL A C 1
ATOM 636 O O . VAL A 1 82 ? -5.989 15.336 -4.767 1.00 85.62 82 VAL A O 1
ATOM 639 N N . GLU A 1 83 ? -7.539 13.940 -3.930 1.00 83.50 83 GLU A N 1
ATOM 640 C CA . GLU A 1 83 ? -8.220 14.959 -3.137 1.00 83.50 83 GLU A CA 1
ATOM 641 C C . GLU A 1 83 ? -7.319 15.415 -1.965 1.00 83.50 83 GLU A C 1
ATOM 643 O O . GLU A 1 83 ? -6.495 14.629 -1.486 1.00 83.50 83 GLU A O 1
ATOM 648 N N . PRO A 1 84 ? -7.487 16.640 -1.430 1.00 80.81 84 PRO A N 1
ATOM 649 C CA . PRO A 1 84 ? -6.599 17.198 -0.399 1.00 80.81 84 PRO A CA 1
ATOM 650 C C . PRO A 1 84 ? -6.515 16.388 0.904 1.00 80.81 84 PRO A C 1
ATOM 652 O O . PRO A 1 84 ? -5.586 16.564 1.685 1.00 80.81 84 PRO A O 1
ATOM 655 N N . HIS A 1 85 ? -7.503 15.531 1.160 1.00 82.88 85 HIS A N 1
ATOM 656 C CA . HIS A 1 85 ? -7.599 14.710 2.366 1.00 82.88 85 HIS A CA 1
ATOM 657 C C . HIS A 1 85 ? -6.947 13.326 2.219 1.00 82.88 85 HIS A C 1
ATOM 659 O O . HIS A 1 85 ? -6.909 12.569 3.187 1.00 82.88 85 HIS A O 1
ATOM 665 N N . VAL A 1 86 ? -6.455 12.972 1.027 1.00 91.75 86 VAL A N 1
ATOM 666 C CA . VAL A 1 86 ? -5.819 11.675 0.777 1.00 91.75 86 VAL A CA 1
ATOM 667 C C . VAL A 1 86 ? -4.367 11.709 1.233 1.00 91.75 86 VAL A C 1
ATOM 669 O O . VAL A 1 86 ? -3.590 12.573 0.824 1.00 91.75 86 VAL A O 1
ATOM 672 N N . VAL A 1 87 ? -3.970 10.723 2.032 1.00 92.88 87 VAL A N 1
ATOM 673 C CA . VAL A 1 87 ? -2.605 10.633 2.558 1.00 92.88 87 VAL A CA 1
ATOM 674 C C . VAL A 1 87 ? -1.775 9.663 1.721 1.00 92.88 87 VAL A C 1
ATOM 676 O O . VAL A 1 87 ? -2.111 8.487 1.591 1.00 92.88 87 VAL A O 1
ATOM 679 N N . VAL A 1 88 ? -0.657 10.134 1.169 1.00 93.56 88 VAL A N 1
ATOM 680 C CA . VAL A 1 88 ? 0.315 9.271 0.480 1.00 93.56 88 VAL A CA 1
ATOM 681 C C . VAL A 1 88 ? 1.333 8.754 1.495 1.00 93.56 88 VAL A C 1
ATOM 683 O O . VAL A 1 88 ? 1.987 9.540 2.176 1.00 93.56 88 VAL A O 1
ATOM 686 N N . VAL A 1 89 ? 1.475 7.434 1.597 1.00 95.12 89 VAL A N 1
ATOM 687 C CA . VAL A 1 89 ? 2.320 6.753 2.588 1.00 95.12 89 VAL A CA 1
ATOM 688 C C . VAL A 1 89 ? 3.226 5.709 1.936 1.00 95.12 89 VAL A C 1
ATOM 690 O O . VAL A 1 89 ? 2.963 5.229 0.834 1.00 95.12 89 VAL A O 1
ATOM 693 N N . SER A 1 90 ? 4.299 5.323 2.629 1.00 93.81 90 SER A N 1
ATOM 694 C CA . SER A 1 90 ? 5.139 4.191 2.225 1.00 93.81 90 SER A CA 1
ATOM 695 C C . SER A 1 90 ? 4.579 2.865 2.765 1.00 93.81 90 SER A C 1
ATOM 697 O O . SER A 1 90 ? 3.839 2.871 3.752 1.00 93.81 90 SER A O 1
ATOM 699 N N . PRO A 1 91 ? 4.969 1.703 2.206 1.00 93.25 91 PRO A N 1
ATOM 700 C CA . PRO A 1 91 ? 4.589 0.397 2.752 1.00 93.25 91 PRO A CA 1
ATOM 701 C C . PRO A 1 91 ? 4.926 0.186 4.235 1.00 93.25 91 PRO A C 1
ATOM 703 O O . PRO A 1 91 ? 4.256 -0.591 4.910 1.00 93.25 91 PRO A O 1
ATOM 706 N N . LEU A 1 92 ? 5.941 0.887 4.756 1.00 92.81 92 LEU A N 1
ATOM 707 C CA . LEU A 1 92 ? 6.344 0.801 6.164 1.00 92.81 92 LEU A CA 1
ATOM 708 C C . LEU A 1 92 ? 5.267 1.317 7.121 1.00 92.81 92 LEU A C 1
ATOM 710 O O . LEU A 1 92 ? 5.272 0.937 8.290 1.00 92.81 92 LEU A O 1
ATOM 714 N N . TRP A 1 93 ? 4.342 2.149 6.636 1.00 94.75 93 TRP A N 1
ATOM 715 C CA . TRP A 1 93 ? 3.203 2.609 7.421 1.00 94.75 93 TRP A CA 1
ATOM 716 C C . TRP A 1 93 ? 2.320 1.440 7.870 1.00 94.75 93 TRP A C 1
ATOM 718 O O . TRP A 1 93 ? 1.956 1.391 9.038 1.00 94.75 93 TRP A O 1
ATOM 728 N N . LEU A 1 94 ? 2.083 0.439 7.008 1.00 93.56 94 LEU A N 1
ATOM 729 C CA . LEU A 1 94 ? 1.316 -0.758 7.382 1.00 93.56 94 LEU A CA 1
ATOM 730 C C . LEU A 1 94 ? 1.983 -1.526 8.529 1.00 93.56 94 LEU A C 1
ATOM 732 O O . LEU A 1 94 ? 1.296 -2.000 9.427 1.00 93.56 94 LEU A O 1
ATOM 736 N N . GLN A 1 95 ? 3.316 -1.639 8.500 1.00 91.44 95 GLN A N 1
ATOM 737 C CA . GLN A 1 95 ? 4.074 -2.271 9.583 1.00 91.44 95 GLN A CA 1
ATOM 738 C C . GLN A 1 95 ? 3.967 -1.460 10.877 1.00 91.44 95 GLN A C 1
ATOM 740 O O . GLN A 1 95 ? 3.692 -2.017 11.929 1.00 91.44 95 GLN A O 1
ATOM 745 N N . HIS A 1 96 ? 4.129 -0.138 10.798 1.00 91.62 96 HIS A N 1
ATOM 746 C CA . HIS A 1 96 ? 4.024 0.722 11.977 1.00 91.62 96 HIS A CA 1
ATOM 747 C C . HIS A 1 96 ? 2.626 0.690 12.600 1.00 91.62 96 HIS A C 1
ATOM 749 O O . HIS A 1 96 ? 2.508 0.715 13.822 1.00 91.62 96 HIS A O 1
ATOM 755 N N . SER A 1 97 ? 1.569 0.636 11.787 1.00 89.88 97 SER A N 1
ATOM 756 C CA . SER A 1 97 ? 0.194 0.500 12.274 1.00 89.88 97 SER A CA 1
ATOM 757 C C . SER A 1 97 ? -0.005 -0.802 13.050 1.00 89.88 97 SER A C 1
ATOM 759 O O . SER A 1 97 ? -0.604 -0.787 14.122 1.00 89.88 97 SER A O 1
ATOM 761 N N . GLU A 1 98 ? 0.539 -1.905 12.539 1.00 89.44 98 GLU A N 1
ATOM 762 C CA . GLU A 1 98 ? 0.515 -3.219 13.186 1.00 89.44 98 GLU A CA 1
ATOM 763 C C . GLU A 1 98 ? 1.292 -3.220 14.512 1.00 89.44 98 GLU A C 1
ATOM 765 O O . GLU A 1 98 ? 0.740 -3.562 15.561 1.00 89.44 98 GLU A O 1
ATOM 770 N N . ASP A 1 99 ? 2.537 -2.740 14.494 1.00 88.31 99 ASP A N 1
ATOM 771 C CA . ASP A 1 99 ? 3.402 -2.689 15.676 1.00 88.31 99 ASP A CA 1
ATOM 772 C C . ASP A 1 99 ? 2.800 -1.806 16.784 1.00 88.31 99 ASP A C 1
ATOM 774 O O . ASP A 1 99 ? 2.860 -2.141 17.971 1.00 88.31 99 ASP A O 1
ATOM 778 N N . ASN A 1 100 ? 2.199 -0.670 16.417 1.00 85.62 100 ASN A N 1
ATOM 779 C CA . ASN A 1 100 ? 1.574 0.236 17.378 1.00 85.62 100 ASN A CA 1
ATOM 780 C C . ASN A 1 100 ? 0.319 -0.364 18.013 1.00 85.62 100 ASN A C 1
ATOM 782 O O . ASN A 1 100 ? 0.126 -0.207 19.219 1.00 85.62 100 ASN A O 1
ATOM 786 N N . ALA A 1 101 ? -0.509 -1.071 17.243 1.00 83.69 101 ALA A N 1
ATOM 787 C CA . ALA A 1 101 ? -1.676 -1.754 17.789 1.00 83.69 101 ALA A CA 1
ATOM 788 C C . ALA A 1 101 ? -1.271 -2.858 18.776 1.00 83.69 101 ALA A C 1
ATOM 790 O O . ALA A 1 101 ? -1.822 -2.939 19.875 1.00 83.69 101 ALA A O 1
ATOM 791 N N . ALA A 1 102 ? -0.248 -3.649 18.435 1.00 79.25 102 ALA A N 1
ATOM 792 C CA . ALA A 1 102 ? 0.297 -4.666 19.331 1.00 79.25 102 ALA A CA 1
ATOM 793 C C . ALA A 1 102 ? 0.816 -4.053 20.645 1.00 79.25 102 ALA A C 1
ATOM 795 O O . ALA A 1 102 ? 0.550 -4.575 21.729 1.00 79.25 102 ALA A O 1
ATOM 796 N N . ARG A 1 103 ? 1.500 -2.902 20.572 1.00 74.94 103 ARG A N 1
ATOM 797 C CA . ARG A 1 103 ? 1.951 -2.166 21.764 1.00 74.94 103 ARG A CA 1
ATOM 798 C C . ARG A 1 103 ? 0.789 -1.666 22.619 1.00 74.94 103 ARG A C 1
ATOM 800 O O . ARG A 1 103 ? 0.849 -1.796 23.837 1.00 74.94 103 ARG A O 1
ATOM 807 N N . GLN A 1 104 ? -0.259 -1.109 22.013 1.00 74.56 104 GLN A N 1
ATOM 808 C CA . GLN A 1 104 ? -1.434 -0.627 22.749 1.00 74.56 104 GLN A CA 1
ATOM 809 C C . GLN A 1 104 ? -2.157 -1.765 23.482 1.00 74.56 104 GLN A C 1
ATOM 811 O O . GLN A 1 104 ? -2.521 -1.602 24.645 1.00 74.56 104 GLN A O 1
ATOM 816 N N . LEU A 1 105 ? -2.292 -2.929 22.841 1.00 73.75 105 LEU A N 1
ATOM 817 C CA . LEU A 1 105 ? -2.843 -4.137 23.463 1.00 73.75 105 LEU A CA 1
ATOM 818 C C . LEU A 1 105 ? -1.994 -4.612 24.650 1.00 73.75 105 LEU A C 1
ATOM 820 O O . LEU A 1 105 ? -2.539 -4.913 25.709 1.00 73.75 105 LEU A O 1
ATOM 824 N N . ALA A 1 106 ? -0.665 -4.623 24.508 1.00 71.94 106 ALA A N 1
ATOM 825 C CA . ALA A 1 106 ? 0.240 -5.004 25.592 1.00 71.94 106 ALA A CA 1
ATOM 826 C C . ALA A 1 106 ? 0.135 -4.058 26.802 1.00 71.94 106 ALA A C 1
ATOM 828 O O . ALA A 1 106 ? 0.107 -4.514 27.945 1.00 71.94 106 ALA A O 1
ATOM 829 N N . VAL A 1 107 ? 0.029 -2.746 26.559 1.00 72.88 107 VAL A N 1
ATOM 830 C CA . VAL A 1 107 ? -0.180 -1.751 27.624 1.00 72.88 107 VAL A CA 1
ATOM 831 C C . VAL A 1 107 ? -1.531 -1.958 28.312 1.00 72.88 107 VAL A C 1
ATOM 833 O O . VAL A 1 107 ? -1.590 -1.945 29.539 1.00 72.88 107 VAL A O 1
ATOM 836 N N . ALA A 1 108 ? -2.604 -2.186 27.550 1.00 66.81 108 ALA A N 1
ATOM 837 C CA . ALA A 1 108 ? -3.929 -2.440 28.114 1.00 66.81 108 ALA A CA 1
ATOM 838 C C . ALA A 1 108 ? -3.943 -3.698 29.000 1.00 66.81 108 ALA A C 1
ATOM 840 O O . ALA A 1 108 ? -4.463 -3.651 30.113 1.00 66.81 108 ALA A O 1
ATOM 841 N N . ALA A 1 109 ? -3.311 -4.789 28.555 1.00 67.62 109 ALA A N 1
ATOM 842 C CA . ALA A 1 109 ? -3.183 -6.014 29.343 1.00 67.62 109 ALA A CA 1
ATOM 843 C C . ALA A 1 109 ? -2.415 -5.773 30.654 1.00 67.62 109 ALA A C 1
ATOM 845 O O . ALA A 1 109 ? -2.869 -6.186 31.716 1.00 67.62 109 ALA A O 1
ATOM 846 N N . ALA A 1 110 ? -1.302 -5.033 30.607 1.00 66.25 110 ALA A N 1
ATOM 847 C CA . ALA A 1 110 ? -0.532 -4.704 31.806 1.00 66.25 110 ALA A CA 1
ATOM 848 C C . ALA A 1 110 ? -1.337 -3.878 32.829 1.00 66.25 110 ALA A C 1
ATOM 850 O O . ALA A 1 110 ? -1.212 -4.103 34.031 1.00 66.25 110 ALA A O 1
ATOM 851 N N . ILE A 1 111 ? -2.185 -2.947 32.374 1.00 68.75 111 ILE A N 1
ATOM 852 C CA . ILE A 1 111 ? -3.064 -2.162 33.259 1.00 68.75 111 ILE A CA 1
ATOM 853 C C . ILE A 1 111 ? -4.108 -3.061 33.935 1.00 68.75 111 ILE A C 1
ATOM 855 O O . ILE A 1 111 ? -4.347 -2.914 35.132 1.00 68.75 111 ILE A O 1
ATOM 859 N N . VAL A 1 112 ? -4.706 -3.999 33.193 1.00 65.44 112 VAL A N 1
ATOM 860 C CA . VAL A 1 112 ? -5.690 -4.948 33.741 1.00 65.44 112 VAL A CA 1
ATOM 861 C C . VAL A 1 112 ? -5.051 -5.853 34.797 1.00 65.44 112 VAL A C 1
ATOM 863 O O . VAL A 1 112 ? -5.596 -5.986 35.891 1.00 65.44 112 VAL A O 1
ATOM 866 N N . GLU A 1 113 ? -3.867 -6.402 34.516 1.00 60.19 113 GLU A N 1
ATOM 867 C CA . GLU A 1 113 ? -3.119 -7.242 35.464 1.00 60.19 113 GLU A CA 1
ATOM 868 C C . GLU A 1 113 ? -2.755 -6.483 36.748 1.00 60.19 113 GLU A C 1
ATOM 870 O O . GLU A 1 113 ? -2.905 -7.007 37.852 1.00 60.19 113 GLU A O 1
ATOM 875 N N . LEU A 1 114 ? -2.336 -5.218 36.633 1.00 66.19 114 LEU A N 1
ATOM 876 C CA . LEU A 1 114 ? -2.064 -4.374 37.799 1.00 66.19 114 LEU A CA 1
ATOM 877 C C . LEU A 1 114 ? -3.334 -4.059 38.599 1.00 66.19 114 LEU A C 1
ATOM 879 O O . LEU A 1 114 ? -3.278 -4.043 39.825 1.00 66.19 114 LEU A O 1
ATOM 883 N N . GLY A 1 115 ? -4.474 -3.843 37.938 1.00 56.75 115 GLY A N 1
ATOM 884 C CA . GLY A 1 115 ? -5.763 -3.635 38.606 1.00 56.75 115 GLY A CA 1
ATOM 885 C C . GLY A 1 115 ? -6.230 -4.864 39.393 1.00 56.75 115 GLY A C 1
ATOM 886 O O . GLY A 1 115 ? -6.713 -4.729 40.518 1.00 56.75 115 GLY A O 1
ATOM 887 N N . TRP A 1 116 ? -6.012 -6.062 38.843 1.00 58.34 116 TRP A N 1
ATOM 888 C CA . TRP A 1 116 ? -6.298 -7.323 39.528 1.00 58.34 116 TRP A CA 1
ATOM 889 C C . TRP A 1 116 ? -5.346 -7.561 40.708 1.00 58.34 116 TRP A C 1
ATOM 891 O O . TRP A 1 116 ? -5.786 -7.869 41.814 1.00 58.34 116 TRP A O 1
ATOM 901 N N . ALA A 1 117 ? -4.041 -7.346 40.510 1.00 57.97 117 ALA A N 1
ATOM 902 C CA . ALA A 1 117 ? -3.033 -7.480 41.563 1.00 57.97 117 ALA A CA 1
ATOM 903 C C . ALA A 1 117 ? -3.207 -6.452 42.700 1.00 57.97 117 ALA A C 1
ATOM 905 O O . ALA A 1 117 ? -2.880 -6.746 43.849 1.00 57.97 117 ALA A O 1
ATOM 906 N N . ALA A 1 118 ? -3.738 -5.264 42.396 1.00 67.12 118 ALA A N 1
ATOM 907 C CA . ALA A 1 118 ? -4.030 -4.211 43.369 1.00 67.12 118 ALA A CA 1
ATOM 908 C C . ALA A 1 118 ? -5.394 -4.369 44.072 1.00 67.12 118 ALA A C 1
ATOM 910 O O . ALA A 1 118 ? -5.708 -3.578 44.963 1.00 67.12 118 ALA A O 1
ATOM 911 N N . GLY A 1 119 ? -6.196 -5.380 43.708 1.00 53.09 119 GLY A N 1
ATOM 912 C CA . GLY A 1 119 ? -7.488 -5.667 44.341 1.00 53.09 119 GLY A CA 1
ATOM 913 C C . GLY A 1 119 ? -8.584 -4.644 44.028 1.00 53.09 119 GLY A C 1
ATOM 914 O O . GLY A 1 119 ? -9.442 -4.397 44.870 1.00 53.09 119 GLY A O 1
ATOM 915 N N . TRP A 1 120 ? -8.536 -4.007 42.854 1.00 56.56 120 TRP A N 1
ATOM 916 C CA . TRP A 1 120 ? -9.518 -3.001 42.415 1.00 56.56 120 TRP A CA 1
ATOM 917 C C . TRP A 1 120 ? -10.607 -3.568 41.484 1.00 56.56 120 TRP A C 1
ATOM 919 O O . TRP A 1 120 ? -11.352 -2.791 40.886 1.00 56.56 120 TRP A O 1
ATOM 929 N N . ALA A 1 121 ? -10.681 -4.895 41.343 1.00 55.56 121 ALA A N 1
ATOM 930 C CA . ALA A 1 121 ? -11.620 -5.606 40.472 1.00 55.56 121 ALA A CA 1
ATOM 931 C C . ALA A 1 121 ? -12.808 -6.199 41.243 1.00 55.56 121 ALA A C 1
ATOM 933 O O . ALA A 1 121 ? -12.587 -6.708 42.366 1.00 55.56 121 ALA A O 1
#

Sequence (121 aa):
MADQAAEPCSILSGCCIFIWQRIDHDAYAHSALVAKVKALGAKPAARLSKEVTHVIFQRKLQSNLQERKAEDTDLRSLYGKVEPHVVVVSPLWLQHSEDNAARQLAVAAAIVELGWAAGWA

Organism: NCBI:txid47790

Secondary structure (DSSP, 8-state):
---------GGGTT-EEEEPPPTT--HHHHHHHHHHHHHTT-EEESS--TT--EEE----TT--HHHHHHHHHHHHHHHHHS-TTPEEE-THHHHHHHHHHHHHHHHHHHHHHHHHHTT--

pLDDT: mean 83.84, std 14.9, range [37.78, 97.0]

Radius of gyration: 18.93 Å; chains: 1; bounding box: 32×46×60 Å

Foldseek 3Di:
DDDPPPDQQQLCAQAEEEEDQAPVRPVVVVVVLCVLCVSNNYHYDPDDDPSHQEYEQEQDPPDDPVSVVVSVVVVVVCVVPHDPRHYYDYSVVSVVSVVVVVVVVVVVVVVVVVCVVVVVD

InterPro domains:
  IPR001357 BRCT domain [PS50172] (7-94)
  IPR036420 BRCT domain superfamily [G3DSA:3.40.50.10190] (7-106)
  IPR036420 BRCT domain superfamily [SSF52113] (7-98)